Protein AF-A0A2U1XST4-F1 (afdb_monomer)

Nearest PDB structures (foldseek):
  2xz1-assembly1_D  TM=8.689E-01  e=5.976E-03  Spinacia oleracea
  1x3o-assembly1_A  TM=8.546E-01  e=4.963E-03  Thermus thermophilus HB8
  2fvf-assembly1_A  TM=8.354E-01  e=1.110E-02  Spinacia oleracea
  3gzl-assembly1_A  TM=8.640E-01  e=1.821E-02  Plasmodium falciparum
  2fq2-assembly1_A  TM=7.543E-01  e=4.963E-03  Plasmodium falciparum 3D7

Foldseek 3Di:
DPPVQVLPPDVLSVQLLVLLCVLPVVCVVPDFDQAAFPVNVVDDPVSLVSSVVSSCVVLVFDPVVVNSVQDGGPNSVSVVSVVRSVVVVVVD

Solvent-accessible surface area (backbone atoms only — not comparable to full-atom values): 5490 Å² total; per-residue (Å²): 129,89,78,79,55,86,52,81,81,32,70,63,47,54,49,52,51,50,30,42,27,72,75,40,60,88,49,64,86,56,87,83,48,53,82,42,36,49,70,82,69,69,56,50,71,68,53,54,51,51,30,48,52,47,43,22,65,74,65,70,36,70,58,74,82,75,36,78,83,79,43,67,24,52,34,48,46,44,54,49,51,52,51,43,40,58,58,52,65,74,76,110

Radius of gyration: 12.9 Å; Cα contacts (8 Å, |Δi|>4): 77; chains: 1; bounding box: 35×37×28 Å

Sequence (92 aa):
MPDSTPFADSPVWGGIKDCIVKVVPSLRETEFTPDTRFDRLGLASIQVITITFEIEEMFGVGIVDEGLDVFETCGELEVLVRRLAATREVTA

Structure (mmCIF, N/CA/C/O backbone):
data_AF-A0A2U1XST4-F1
#
_entry.id   AF-A0A2U1XST4-F1
#
loop_
_atom_site.group_PDB
_atom_site.id
_atom_site.type_symbol
_atom_site.label_atom_id
_atom_site.label_alt_id
_atom_site.label_comp_id
_atom_site.label_asym_id
_atom_site.label_entity_id
_atom_site.label_seq_id
_atom_site.pdbx_PDB_ins_code
_atom_site.Cartn_x
_atom_site.Cartn_y
_atom_site.Cartn_z
_atom_site.occupancy
_atom_site.B_iso_or_equiv
_atom_site.auth_seq_id
_atom_site.auth_comp_id
_atom_site.auth_asym_id
_atom_site.auth_atom_id
_atom_site.pdbx_PDB_model_num
ATOM 1 N N . MET A 1 1 ? -10.171 -26.578 -7.019 1.00 42.38 1 MET A N 1
ATOM 2 C CA . MET A 1 1 ? -8.805 -26.457 -7.569 1.00 42.38 1 MET A CA 1
ATOM 3 C C . MET A 1 1 ? -8.085 -25.450 -6.693 1.00 42.38 1 MET A C 1
ATOM 5 O O . MET A 1 1 ? -8.735 -24.458 -6.385 1.00 42.38 1 MET A O 1
ATOM 9 N N . PRO A 1 2 ? -6.859 -25.691 -6.200 1.00 45.00 2 PRO A N 1
ATOM 10 C CA . PRO A 1 2 ? -6.119 -24.621 -5.549 1.00 45.00 2 PRO A CA 1
ATOM 11 C C . PRO A 1 2 ? -5.784 -23.608 -6.642 1.00 45.00 2 PRO A C 1
ATOM 13 O O . PRO A 1 2 ? -5.050 -23.915 -7.578 1.00 45.00 2 PRO A O 1
ATOM 16 N N . ASP A 1 3 ? -6.446 -22.461 -6.585 1.00 42.59 3 ASP A N 1
ATOM 17 C CA . ASP A 1 3 ? -6.202 -21.328 -7.460 1.00 42.59 3 ASP A CA 1
ATOM 18 C C . ASP A 1 3 ? -4.790 -20.829 -7.143 1.00 42.59 3 ASP A C 1
ATOM 20 O O . ASP A 1 3 ? -4.562 -20.154 -6.140 1.00 42.59 3 ASP A O 1
ATOM 24 N N . SER A 1 4 ? -3.804 -21.292 -7.915 1.00 48.31 4 SER A N 1
ATOM 25 C CA . SER A 1 4 ? -2.438 -20.778 -7.860 1.00 48.31 4 SER A CA 1
ATOM 26 C C . SER A 1 4 ? -2.473 -19.341 -8.357 1.00 48.31 4 SER A C 1
ATOM 28 O O . SER A 1 4 ? -2.213 -19.063 -9.525 1.00 48.31 4 SER A O 1
ATOM 30 N N . THR A 1 5 ? -2.842 -18.425 -7.468 1.00 54.47 5 THR A N 1
ATOM 31 C CA . THR A 1 5 ? -2.794 -16.998 -7.739 1.00 54.47 5 THR A CA 1
ATOM 32 C C . THR A 1 5 ? -1.318 -16.657 -7.968 1.00 54.47 5 THR A C 1
ATOM 34 O O . THR A 1 5 ? -0.505 -16.887 -7.069 1.00 54.47 5 THR A O 1
ATOM 37 N N . PRO A 1 6 ? -0.929 -16.120 -9.139 1.00 59.16 6 PRO A N 1
ATOM 38 C CA . PRO A 1 6 ? 0.476 -15.877 -9.503 1.00 59.16 6 PRO A CA 1
ATOM 39 C C . PRO A 1 6 ? 1.195 -14.875 -8.580 1.00 59.16 6 PRO A C 1
ATOM 41 O O . PRO A 1 6 ? 2.402 -14.688 -8.681 1.00 59.16 6 PRO A O 1
ATOM 44 N N . PHE A 1 7 ? 0.452 -14.260 -7.661 1.00 60.59 7 PHE A N 1
ATOM 45 C CA . PHE A 1 7 ? 0.921 -13.319 -6.654 1.00 60.59 7 PHE A CA 1
ATOM 46 C C . PHE A 1 7 ? 1.370 -14.004 -5.354 1.00 60.59 7 PHE A C 1
ATOM 48 O O . PHE A 1 7 ? 2.230 -13.476 -4.661 1.00 60.59 7 PHE A O 1
ATOM 55 N N . ALA A 1 8 ? 0.842 -15.188 -5.012 1.00 60.56 8 ALA A N 1
ATOM 56 C CA . ALA A 1 8 ? 1.080 -15.814 -3.706 1.00 60.56 8 ALA A CA 1
ATOM 57 C C . ALA A 1 8 ? 2.555 -16.192 -3.454 1.00 60.56 8 ALA A C 1
ATOM 59 O O . ALA A 1 8 ? 2.984 -16.185 -2.301 1.00 60.56 8 ALA A O 1
ATOM 60 N N . ASP A 1 9 ? 3.318 -16.459 -4.520 1.00 64.38 9 ASP A N 1
ATOM 61 C CA . ASP A 1 9 ? 4.750 -16.807 -4.484 1.00 64.38 9 ASP A CA 1
ATOM 62 C C . ASP A 1 9 ? 5.668 -15.618 -4.856 1.00 64.38 9 ASP A C 1
ATOM 64 O O . ASP A 1 9 ? 6.889 -15.743 -4.902 1.00 64.38 9 ASP A O 1
ATOM 68 N N . SER A 1 10 ? 5.101 -14.436 -5.132 1.00 77.81 10 SER A N 1
ATOM 69 C CA . SER A 1 10 ? 5.881 -13.257 -5.521 1.00 77.81 10 SER A CA 1
ATOM 70 C C . SER A 1 10 ? 6.552 -12.638 -4.284 1.00 77.81 10 SER A C 1
ATOM 72 O O . SER A 1 10 ? 5.857 -12.284 -3.325 1.00 77.81 10 SER A O 1
ATOM 74 N N . PRO A 1 11 ? 7.885 -12.434 -4.278 1.00 82.38 11 PRO A N 1
ATOM 75 C CA . PRO A 1 11 ? 8.567 -11.775 -3.162 1.00 82.38 11 PRO A CA 1
ATOM 76 C C . PRO A 1 11 ? 8.070 -10.335 -2.966 1.00 82.38 11 PRO A C 1
ATOM 78 O O . PRO A 1 11 ? 8.024 -9.844 -1.839 1.00 82.38 11 PRO A O 1
ATOM 81 N N . VAL A 1 12 ? 7.617 -9.689 -4.048 1.00 87.50 12 VAL A N 1
ATOM 82 C CA . VAL A 1 12 ? 7.003 -8.357 -4.002 1.00 87.50 12 VAL A CA 1
ATOM 83 C C . VAL A 1 12 ? 5.673 -8.397 -3.254 1.00 87.50 12 VAL A C 1
ATOM 85 O O . VAL A 1 12 ? 5.439 -7.579 -2.371 1.00 87.50 12 VAL A O 1
ATOM 88 N N . TRP A 1 13 ? 4.833 -9.396 -3.527 1.00 89.00 13 TRP A N 1
ATOM 89 C CA . TRP A 1 13 ? 3.562 -9.577 -2.824 1.00 89.00 13 TRP A CA 1
ATOM 90 C C . TRP A 1 13 ? 3.748 -9.834 -1.325 1.00 89.00 13 TRP A C 1
ATOM 92 O O . TRP A 1 13 ? 3.000 -9.312 -0.496 1.00 89.00 13 TRP A O 1
ATOM 102 N N . GLY A 1 14 ? 4.763 -10.623 -0.961 1.00 88.12 14 GLY A N 1
ATOM 103 C CA . GLY A 1 14 ? 5.157 -10.831 0.432 1.00 88.12 14 GLY A CA 1
ATOM 104 C C . GLY A 1 14 ? 5.526 -9.522 1.131 1.00 88.12 14 GLY A C 1
ATOM 105 O O . GLY A 1 14 ? 4.979 -9.232 2.194 1.00 88.12 14 GLY A O 1
ATOM 106 N N . GLY A 1 15 ? 6.390 -8.715 0.507 1.00 89.88 15 GLY A N 1
ATOM 107 C CA . GLY A 1 15 ? 6.816 -7.427 1.059 1.00 89.88 15 GLY A CA 1
ATOM 108 C C . GLY A 1 15 ? 5.687 -6.400 1.153 1.00 89.88 15 GLY A C 1
ATOM 109 O O . GLY A 1 15 ? 5.533 -5.766 2.190 1.00 89.88 15 GLY A O 1
ATOM 110 N N . ILE A 1 16 ? 4.817 -6.304 0.140 1.00 89.25 16 ILE A N 1
ATOM 111 C CA . ILE A 1 16 ? 3.645 -5.411 0.182 1.00 89.25 16 ILE A CA 1
ATOM 112 C C . ILE A 1 16 ? 2.742 -5.751 1.372 1.00 89.25 16 ILE A C 1
ATOM 114 O O . ILE A 1 16 ? 2.335 -4.854 2.110 1.00 89.25 16 ILE A O 1
ATOM 118 N N . LYS A 1 17 ? 2.453 -7.039 1.604 1.00 89.44 17 LYS A N 1
ATOM 119 C CA . LYS A 1 17 ? 1.664 -7.459 2.773 1.00 89.44 17 LYS A CA 1
ATOM 120 C C . LYS A 1 17 ? 2.348 -7.087 4.085 1.00 89.44 17 LYS A C 1
ATOM 122 O O . LYS A 1 17 ? 1.665 -6.636 4.999 1.00 89.44 17 LYS A O 1
ATOM 127 N N . ASP A 1 18 ? 3.666 -7.249 4.178 1.00 90.75 18 ASP A N 1
ATOM 128 C CA . ASP A 1 18 ? 4.425 -6.868 5.371 1.00 90.75 18 ASP A CA 1
ATOM 129 C C . ASP A 1 18 ? 4.323 -5.357 5.643 1.00 90.75 18 ASP A C 1
ATOM 131 O O . ASP A 1 18 ? 3.961 -4.963 6.750 1.00 90.75 18 ASP A O 1
ATOM 135 N N . CYS A 1 19 ? 4.488 -4.514 4.615 1.00 91.88 19 CYS A N 1
ATOM 136 C CA . CYS A 1 19 ? 4.290 -3.063 4.711 1.00 91.88 19 CYS A CA 1
ATOM 137 C C . CYS A 1 19 ? 2.864 -2.699 5.157 1.00 91.88 19 CYS A C 1
ATOM 139 O O . CYS A 1 19 ? 2.685 -1.873 6.054 1.00 91.88 19 CYS A O 1
ATOM 141 N N . ILE A 1 20 ? 1.836 -3.337 4.581 1.00 90.19 20 ILE A N 1
ATOM 142 C CA . ILE A 1 20 ? 0.437 -3.099 4.969 1.00 90.19 20 ILE A CA 1
ATOM 143 C C . ILE A 1 20 ? 0.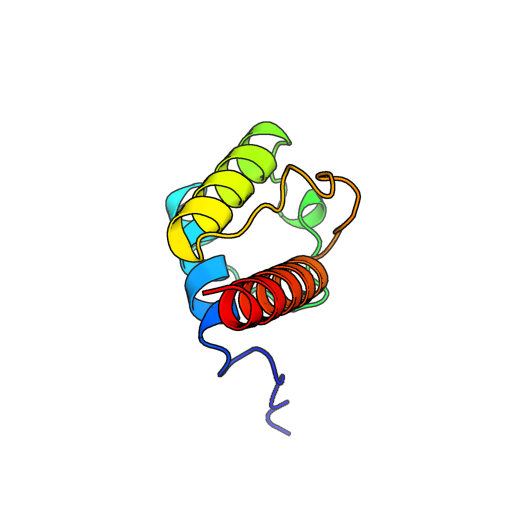218 -3.460 6.440 1.00 90.19 20 ILE A C 1
ATOM 145 O O . ILE A 1 20 ? -0.361 -2.669 7.180 1.00 90.19 20 ILE A O 1
ATOM 149 N N . VAL A 1 21 ? 0.698 -4.622 6.885 1.00 91.62 21 VAL A N 1
ATOM 150 C CA . VAL A 1 21 ? 0.551 -5.079 8.276 1.00 91.62 21 VAL A CA 1
ATOM 151 C C . VAL A 1 21 ? 1.373 -4.225 9.242 1.00 91.62 21 VAL A C 1
ATOM 153 O O . VAL A 1 21 ? 0.946 -4.000 10.373 1.00 91.62 21 VAL A O 1
ATOM 156 N N . LYS A 1 22 ? 2.520 -3.700 8.810 1.00 91.62 22 LYS A N 1
ATOM 157 C CA . LYS A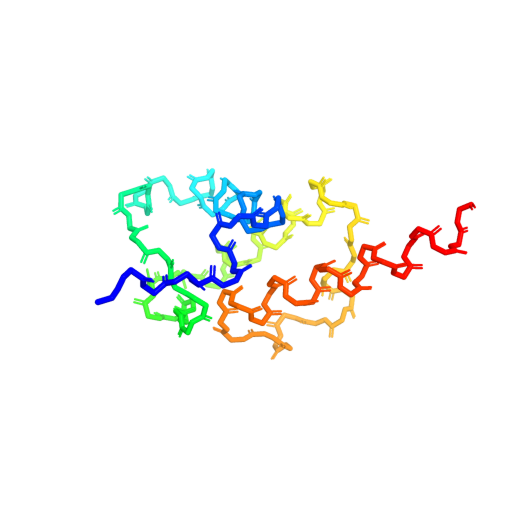 1 22 ? 3.345 -2.791 9.611 1.00 91.62 22 LYS A CA 1
ATOM 158 C C . LYS A 1 22 ? 2.622 -1.474 9.896 1.00 91.62 22 LYS A C 1
ATOM 160 O O . LYS A 1 22 ? 2.647 -1.004 11.031 1.00 91.62 22 LYS A O 1
ATOM 165 N N . VAL A 1 23 ? 1.949 -0.901 8.896 1.00 91.06 23 VAL A N 1
ATOM 166 C CA . VAL A 1 23 ? 1.180 0.348 9.055 1.00 91.06 23 VAL A CA 1
ATOM 167 C C . VAL A 1 23 ? -0.178 0.091 9.710 1.00 91.06 23 VAL A C 1
ATOM 169 O O . VAL A 1 23 ? -0.645 0.886 10.527 1.00 91.06 23 VAL A O 1
ATOM 172 N N . VAL A 1 24 ? -0.822 -1.021 9.359 1.00 90.81 24 VAL A N 1
ATOM 173 C CA . VAL A 1 24 ? -2.181 -1.376 9.777 1.00 90.81 24 VAL A CA 1
ATOM 174 C C . VAL A 1 24 ? -2.194 -2.809 10.320 1.00 90.81 24 VAL A C 1
ATOM 176 O O . VAL A 1 24 ? -2.635 -3.745 9.646 1.00 90.81 24 VAL A O 1
ATOM 179 N N . PRO A 1 25 ? -1.749 -3.007 11.574 1.00 88.88 25 PRO A N 1
ATOM 180 C CA . PRO A 1 25 ? -1.590 -4.339 12.161 1.00 88.88 25 PRO A CA 1
ATOM 181 C C . PRO A 1 25 ? -2.904 -5.109 12.309 1.00 88.88 25 PRO A C 1
ATOM 183 O O . PRO A 1 25 ? -2.887 -6.336 12.399 1.00 88.88 25 PRO A O 1
ATOM 186 N N . SER A 1 26 ? -4.050 -4.423 12.285 1.00 88.31 26 SER A N 1
ATOM 187 C CA . SER A 1 26 ? -5.373 -5.055 12.286 1.00 88.31 26 SER A CA 1
ATOM 188 C C . SER A 1 26 ? -5.670 -5.862 11.021 1.00 88.31 26 SER A C 1
ATOM 190 O O . SER A 1 26 ? -6.566 -6.698 11.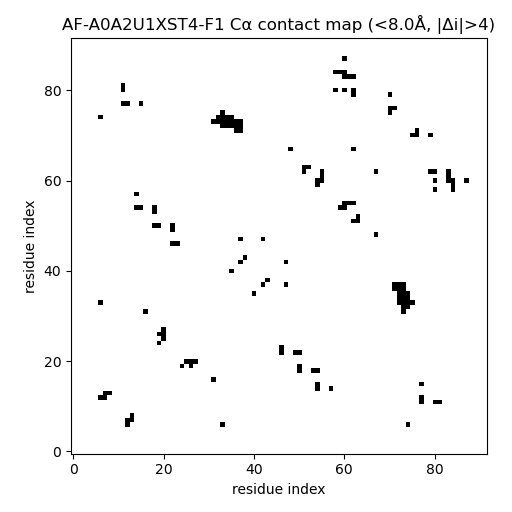053 1.00 88.31 26 SER A O 1
ATOM 192 N N . LEU A 1 27 ? -4.932 -5.652 9.925 1.00 87.62 27 LEU A N 1
ATOM 193 C CA . LEU A 1 27 ? -5.102 -6.410 8.682 1.00 87.62 27 LEU A CA 1
ATOM 194 C C . LEU A 1 27 ? -4.199 -7.651 8.592 1.00 87.62 27 LEU A C 1
ATOM 196 O O . LEU A 1 27 ? -4.137 -8.291 7.548 1.00 87.62 27 LEU A O 1
ATOM 200 N N . ARG A 1 28 ? -3.503 -8.022 9.674 1.00 87.31 28 ARG A N 1
ATOM 201 C CA . ARG A 1 28 ? -2.592 -9.179 9.697 1.00 87.31 28 ARG A CA 1
ATOM 202 C C . ARG A 1 28 ? -3.260 -10.504 9.334 1.00 87.31 28 ARG A C 1
ATOM 204 O O . ARG A 1 28 ? -2.628 -11.349 8.709 1.00 87.31 28 ARG A O 1
ATOM 211 N N . GLU A 1 29 ? -4.500 -10.691 9.765 1.00 84.62 29 GLU A N 1
ATOM 212 C CA . GLU A 1 29 ? -5.287 -11.904 9.508 1.00 84.62 29 GLU A CA 1
ATOM 213 C C . GLU A 1 29 ? -6.186 -11.756 8.271 1.00 84.62 29 GLU A C 1
ATOM 215 O O . GLU A 1 29 ? -6.908 -12.684 7.910 1.00 84.62 29 GLU A O 1
ATOM 220 N N . THR A 1 30 ? -6.142 -10.597 7.608 1.00 84.81 30 THR A N 1
ATOM 221 C CA . THR A 1 30 ? -6.916 -10.333 6.398 1.00 84.81 30 THR A CA 1
ATOM 222 C C . THR A 1 30 ? -6.253 -11.010 5.208 1.00 84.81 30 THR A C 1
ATOM 224 O O . THR A 1 30 ? -5.081 -10.786 4.906 1.00 84.81 30 THR A O 1
ATOM 227 N N . GLU A 1 31 ? -7.025 -11.819 4.489 1.00 80.81 31 GLU A N 1
ATOM 228 C CA . GLU A 1 31 ? -6.583 -12.370 3.217 1.00 80.81 31 GLU A CA 1
ATOM 229 C C . GLU A 1 31 ? -6.677 -11.290 2.131 1.00 80.81 31 GLU A C 1
ATOM 231 O O . GLU A 1 31 ? -7.761 -10.834 1.761 1.00 80.81 31 GLU A O 1
ATOM 236 N N . PHE A 1 32 ? -5.520 -10.853 1.636 1.00 81.81 32 PHE A N 1
ATOM 237 C CA . PHE A 1 32 ? -5.442 -9.938 0.505 1.00 81.81 32 PHE A CA 1
ATOM 238 C C . PHE A 1 32 ? -5.473 -10.724 -0.798 1.00 81.81 32 PHE A C 1
ATOM 240 O O . PHE A 1 32 ? -4.721 -11.683 -0.980 1.00 81.81 32 PHE A O 1
ATOM 247 N N . THR A 1 33 ? -6.298 -10.260 -1.727 1.00 84.44 33 THR A N 1
ATOM 248 C CA . THR A 1 33 ? -6.337 -10.742 -3.106 1.00 84.44 33 THR A CA 1
ATOM 249 C C . THR A 1 33 ? -5.875 -9.617 -4.034 1.00 84.44 33 THR A C 1
ATOM 251 O O . THR A 1 33 ? -5.956 -8.446 -3.656 1.00 84.44 33 THR A O 1
ATOM 254 N N . PRO A 1 34 ? -5.390 -9.916 -5.248 1.00 84.12 34 PRO A N 1
ATOM 255 C CA . PRO A 1 34 ? -5.010 -8.878 -6.208 1.00 84.12 34 PRO A CA 1
ATOM 256 C C . PRO A 1 34 ? -6.165 -7.924 -6.555 1.00 84.12 34 PRO A C 1
ATOM 258 O O . PRO A 1 34 ? -5.906 -6.761 -6.827 1.00 84.12 34 PRO A O 1
ATOM 261 N N . ASP A 1 35 ? -7.419 -8.380 -6.481 1.00 85.94 35 ASP A N 1
ATOM 262 C CA . ASP A 1 35 ? -8.624 -7.569 -6.733 1.00 85.94 35 ASP A CA 1
ATOM 263 C C . ASP A 1 35 ? -9.058 -6.737 -5.504 1.00 85.94 35 ASP A C 1
ATOM 265 O O . ASP A 1 35 ? -9.979 -5.918 -5.558 1.00 85.94 35 ASP A O 1
ATOM 269 N N . THR A 1 36 ? -8.402 -6.929 -4.354 1.00 87.06 36 THR A N 1
ATOM 270 C CA . THR A 1 36 ? -8.725 -6.204 -3.124 1.00 87.06 36 THR A CA 1
ATOM 271 C C . THR A 1 36 ? -8.382 -4.722 -3.283 1.00 87.06 36 THR A C 1
ATOM 273 O O . THR A 1 36 ? -7.221 -4.351 -3.446 1.00 87.06 36 THR A O 1
ATOM 276 N N . ARG A 1 37 ? -9.407 -3.867 -3.190 1.00 87.06 37 ARG A N 1
ATOM 277 C CA . ARG A 1 37 ? -9.270 -2.402 -3.194 1.00 87.06 37 ARG A CA 1
ATOM 278 C C . ARG A 1 37 ? -8.907 -1.866 -1.813 1.00 87.06 37 ARG A C 1
ATOM 280 O O . ARG A 1 37 ? -9.462 -2.326 -0.814 1.00 87.06 37 ARG A O 1
ATOM 287 N N . PHE A 1 38 ? -8.075 -0.828 -1.764 1.00 85.06 38 PHE A N 1
ATOM 288 C CA . PHE A 1 38 ? -7.691 -0.173 -0.505 1.00 85.06 38 PHE A CA 1
ATOM 289 C C . PHE A 1 38 ? -8.879 0.490 0.208 1.00 85.06 38 PHE A C 1
ATOM 291 O O . PHE A 1 38 ? -8.995 0.398 1.428 1.00 85.06 38 PHE A O 1
ATOM 298 N N . ASP A 1 39 ? -9.815 1.060 -0.554 1.00 82.88 39 ASP A N 1
ATOM 299 C CA . ASP A 1 39 ? -11.057 1.641 -0.025 1.00 82.88 39 ASP A CA 1
ATOM 300 C C . ASP A 1 39 ? -11.923 0.597 0.709 1.00 82.88 39 ASP A C 1
ATOM 302 O O . ASP A 1 39 ? -12.419 0.838 1.809 1.00 82.88 39 ASP A O 1
ATOM 306 N N . ARG A 1 40 ? -12.004 -0.631 0.172 1.00 84.06 40 ARG A N 1
ATOM 307 C CA . ARG A 1 40 ? -12.750 -1.738 0.802 1.00 84.06 40 ARG A CA 1
ATOM 308 C C . ARG A 1 40 ? -12.130 -2.228 2.105 1.00 84.06 40 ARG A C 1
ATOM 310 O O . ARG A 1 40 ? -12.834 -2.817 2.921 1.00 84.06 40 ARG A O 1
ATOM 317 N N . LEU A 1 41 ? -10.835 -1.999 2.296 1.00 81.81 41 LEU A N 1
ATOM 318 C CA . LEU A 1 41 ? -10.130 -2.324 3.534 1.00 81.81 41 LEU A CA 1
ATOM 319 C C . LEU A 1 41 ? -10.366 -1.271 4.629 1.00 81.81 41 LEU A C 1
ATOM 321 O O . LEU A 1 41 ? -9.882 -1.445 5.746 1.00 81.81 41 LEU A O 1
ATOM 325 N N . GLY A 1 42 ? -11.100 -0.191 4.329 1.00 83.31 42 GLY A N 1
ATOM 326 C CA . GLY A 1 42 ? -11.331 0.911 5.260 1.00 83.31 42 GLY A CA 1
ATOM 327 C C . GLY A 1 42 ? -10.057 1.693 5.575 1.00 83.31 42 GLY A C 1
ATOM 328 O O . GLY A 1 42 ? -9.960 2.301 6.641 1.00 83.31 42 GLY A O 1
ATOM 329 N N . LEU A 1 43 ? -9.067 1.646 4.677 1.00 85.19 43 LEU A N 1
ATOM 330 C CA . LEU A 1 43 ? -7.806 2.351 4.847 1.00 85.19 43 LEU A CA 1
ATOM 331 C C . LEU A 1 43 ? -8.019 3.845 4.630 1.00 85.19 43 LEU A C 1
ATOM 333 O O . LEU A 1 43 ? -8.482 4.282 3.577 1.00 85.19 43 LEU A O 1
ATOM 337 N N . ALA A 1 44 ? -7.643 4.644 5.624 1.00 86.62 44 ALA A N 1
ATOM 338 C CA . ALA A 1 44 ? -7.630 6.090 5.468 1.00 86.62 44 ALA A CA 1
ATOM 339 C C . ALA A 1 44 ? -6.545 6.500 4.460 1.00 86.62 44 ALA A C 1
ATOM 341 O O . ALA A 1 44 ? -5.483 5.878 4.401 1.00 86.62 44 ALA A O 1
ATOM 342 N N . SER A 1 45 ? -6.748 7.601 3.731 1.00 84.44 45 SER A N 1
ATOM 343 C CA . SER A 1 45 ? -5.778 8.092 2.737 1.00 84.44 45 SER A CA 1
ATOM 344 C C . SER A 1 45 ? -4.370 8.264 3.320 1.00 84.44 45 SER A C 1
ATOM 346 O O . SER A 1 45 ? -3.391 7.935 2.663 1.00 84.44 45 SER A O 1
ATOM 348 N N . ILE A 1 46 ? -4.260 8.695 4.585 1.00 88.81 46 ILE A N 1
ATOM 349 C CA . ILE A 1 46 ? -2.970 8.801 5.283 1.00 88.81 46 ILE A CA 1
ATOM 350 C C . ILE A 1 46 ? -2.277 7.443 5.450 1.00 88.81 46 ILE A C 1
ATOM 352 O O . ILE A 1 46 ? -1.067 7.361 5.289 1.00 88.81 46 ILE A O 1
ATOM 356 N N . GLN A 1 47 ? -3.031 6.372 5.711 1.00 90.06 47 GLN A N 1
ATOM 357 C CA . GLN A 1 47 ? -2.479 5.023 5.827 1.00 90.06 47 GLN A CA 1
ATOM 358 C C . GLN A 1 47 ? -2.008 4.518 4.467 1.00 90.06 47 GLN A C 1
ATOM 360 O O . GLN A 1 47 ? -0.925 3.955 4.391 1.00 90.06 47 GLN A O 1
ATOM 365 N N . VAL A 1 48 ? -2.771 4.765 3.395 1.00 88.31 48 VAL A N 1
ATOM 366 C CA . VAL A 1 48 ? -2.360 4.414 2.024 1.00 88.31 48 VAL A CA 1
ATOM 367 C C . VAL A 1 48 ? -1.055 5.122 1.651 1.00 88.31 48 VAL A C 1
ATOM 369 O O . VAL A 1 48 ? -0.135 4.487 1.138 1.00 88.31 48 VAL A O 1
ATOM 372 N N . ILE A 1 49 ? -0.933 6.410 1.985 1.00 89.75 49 ILE A N 1
ATOM 373 C CA . ILE A 1 49 ? 0.300 7.185 1.796 1.00 89.75 49 ILE A CA 1
ATOM 374 C C . ILE A 1 49 ? 1.463 6.559 2.583 1.00 89.75 49 ILE A C 1
ATOM 376 O O . ILE A 1 49 ? 2.524 6.319 2.016 1.00 89.75 49 ILE A O 1
ATOM 380 N N . THR A 1 50 ? 1.276 6.248 3.871 1.00 91.81 50 THR A N 1
ATOM 381 C CA . THR A 1 50 ? 2.331 5.630 4.694 1.00 91.81 50 THR A CA 1
ATOM 382 C C . THR A 1 50 ? 2.737 4.248 4.181 1.00 91.81 50 THR A C 1
ATOM 384 O O . THR A 1 50 ? 3.925 3.957 4.119 1.00 91.81 50 THR A O 1
ATOM 387 N N . ILE A 1 51 ? 1.777 3.412 3.772 1.00 91.12 51 ILE A N 1
ATOM 388 C CA . ILE A 1 51 ? 2.048 2.103 3.156 1.00 91.12 51 ILE A CA 1
ATOM 389 C C . ILE A 1 51 ? 2.875 2.289 1.885 1.00 91.12 51 ILE A C 1
ATOM 391 O O . ILE A 1 51 ? 3.820 1.541 1.658 1.00 91.12 51 ILE A O 1
ATOM 395 N N . THR A 1 52 ? 2.543 3.297 1.078 1.00 91.19 52 THR A N 1
ATOM 396 C CA . THR A 1 52 ? 3.278 3.593 -0.151 1.00 91.19 52 THR A CA 1
ATOM 397 C C . THR A 1 52 ? 4.732 3.937 0.151 1.00 91.19 52 THR A C 1
ATOM 399 O O . THR A 1 52 ? 5.612 3.306 -0.422 1.00 91.19 52 THR A O 1
ATOM 402 N N . PHE A 1 53 ? 4.993 4.846 1.095 1.00 91.50 53 PHE A N 1
ATOM 403 C CA . PHE A 1 53 ? 6.362 5.186 1.498 1.00 91.50 53 PHE A CA 1
ATOM 404 C C . PHE A 1 53 ? 7.143 3.973 2.017 1.00 91.50 53 PHE A C 1
ATOM 406 O O . PHE A 1 53 ? 8.287 3.764 1.631 1.00 91.50 53 PHE A O 1
ATOM 413 N N . GLU A 1 54 ? 6.515 3.123 2.828 1.00 93.88 54 GLU A N 1
ATOM 414 C CA . GLU A 1 54 ? 7.147 1.896 3.326 1.00 93.88 54 GLU A CA 1
ATOM 415 C C . GLU A 1 54 ? 7.542 0.935 2.191 1.00 93.88 54 GLU A C 1
ATOM 417 O O . GLU A 1 54 ? 8.604 0.314 2.237 1.00 93.88 54 GLU A O 1
ATOM 422 N N . ILE A 1 55 ? 6.714 0.831 1.149 1.00 91.94 55 ILE A N 1
ATOM 423 C CA . ILE A 1 55 ? 7.007 0.024 -0.043 1.00 91.94 55 ILE A CA 1
ATOM 424 C C . ILE A 1 55 ? 8.122 0.677 -0.870 1.00 91.94 55 ILE A C 1
ATOM 426 O O . ILE A 1 55 ? 9.032 -0.018 -1.326 1.00 91.94 55 ILE A O 1
ATOM 430 N N . GLU A 1 56 ? 8.085 1.999 -1.051 1.00 92.06 56 GLU A N 1
ATOM 431 C CA . GLU A 1 56 ? 9.155 2.749 -1.713 1.00 92.06 56 GLU A CA 1
ATOM 432 C C . GLU A 1 56 ? 10.499 2.527 -1.026 1.00 92.06 56 GLU A C 1
ATOM 434 O O . GLU A 1 56 ? 11.482 2.257 -1.706 1.00 92.06 56 GLU A O 1
ATOM 439 N N . GLU A 1 57 ? 10.553 2.567 0.305 1.00 90.81 57 GLU A N 1
ATOM 440 C CA . GLU A 1 57 ? 11.778 2.313 1.064 1.00 90.81 57 GLU A CA 1
ATOM 441 C C . GLU A 1 57 ? 12.218 0.845 0.978 1.00 90.81 57 GLU A C 1
ATOM 443 O O . GLU A 1 57 ? 13.402 0.570 0.770 1.00 90.81 57 GLU A O 1
ATOM 448 N N . MET A 1 58 ? 11.283 -0.106 1.089 1.00 89.94 58 MET A N 1
ATOM 449 C CA . MET A 1 58 ? 11.584 -1.543 1.058 1.00 89.94 58 MET A CA 1
ATOM 450 C C . MET A 1 58 ? 12.138 -1.999 -0.298 1.00 89.94 58 MET A C 1
ATOM 452 O O . MET A 1 58 ? 13.110 -2.754 -0.347 1.00 89.94 58 MET A O 1
ATOM 456 N N . PHE A 1 59 ? 11.520 -1.563 -1.396 1.00 89.12 59 PHE A N 1
ATOM 457 C CA . PHE A 1 59 ? 11.909 -1.958 -2.755 1.00 89.12 59 PHE A CA 1
ATOM 458 C C . PHE A 1 59 ? 12.810 -0.922 -3.437 1.00 89.12 59 PHE A C 1
ATOM 460 O O . PHE A 1 59 ? 13.366 -1.179 -4.507 1.00 89.12 59 PHE A O 1
ATOM 467 N N . GLY A 1 60 ? 12.973 0.252 -2.829 1.00 88.25 60 GLY A N 1
ATOM 468 C CA . GLY A 1 60 ? 13.695 1.377 -3.403 1.00 88.25 60 GLY A CA 1
ATOM 469 C C . GLY A 1 60 ? 13.054 1.885 -4.698 1.00 88.25 60 GLY A C 1
ATOM 470 O O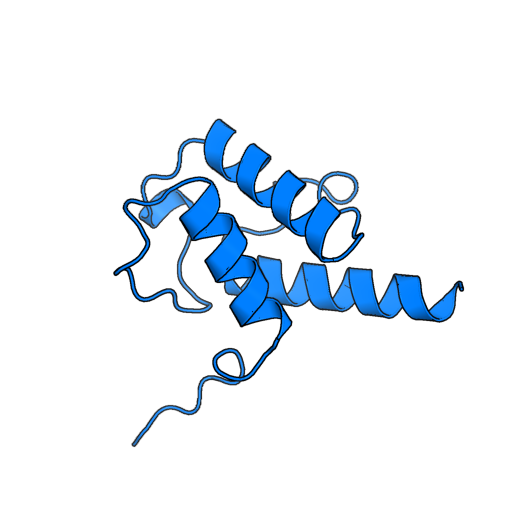 . GLY A 1 60 ? 13.759 2.136 -5.672 1.00 88.25 60 GLY A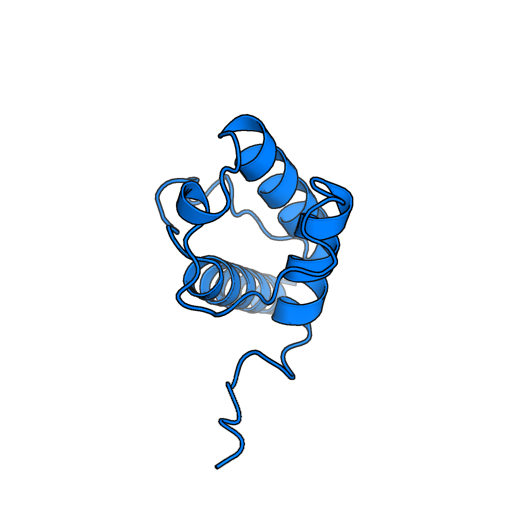 O 1
ATOM 471 N N . VAL A 1 61 ? 11.730 1.975 -4.755 1.00 89.75 61 VAL A N 1
ATOM 472 C CA . VAL A 1 61 ? 10.978 2.446 -5.934 1.00 89.75 61 VAL A CA 1
ATOM 473 C C . VAL A 1 61 ? 10.384 3.833 -5.682 1.00 89.75 61 VAL A C 1
ATOM 475 O O . VAL A 1 61 ? 10.294 4.249 -4.536 1.00 89.75 61 VAL A O 1
ATOM 478 N N . GLY A 1 62 ? 10.002 4.550 -6.743 1.00 87.75 62 GLY A N 1
ATOM 479 C CA . GLY A 1 62 ? 9.332 5.855 -6.660 1.00 87.75 62 GLY A CA 1
ATOM 480 C C . GLY A 1 62 ? 7.873 5.758 -7.106 1.00 87.75 62 GLY A C 1
ATOM 481 O O . GLY A 1 62 ? 7.561 6.064 -8.249 1.00 87.75 62 GLY A O 1
ATOM 482 N N . ILE A 1 63 ? 6.992 5.278 -6.233 1.00 87.69 63 ILE A N 1
ATOM 483 C CA . ILE A 1 63 ? 5.548 5.161 -6.481 1.00 87.69 63 ILE A CA 1
ATOM 484 C C . ILE A 1 63 ? 4.866 6.531 -6.397 1.00 87.69 63 ILE A C 1
ATOM 486 O O . ILE A 1 63 ? 3.988 6.834 -7.200 1.00 87.69 63 ILE A O 1
ATOM 490 N N . VAL A 1 64 ? 5.260 7.371 -5.436 1.00 85.25 64 VAL A N 1
ATOM 491 C CA . VAL A 1 64 ? 4.654 8.695 -5.225 1.00 85.25 64 VAL A CA 1
ATOM 492 C C . VAL A 1 64 ? 4.916 9.616 -6.419 1.00 85.25 64 VAL A C 1
ATOM 494 O O . VAL A 1 64 ? 4.076 10.462 -6.720 1.00 85.25 64 VAL A O 1
ATOM 497 N N . ASP A 1 65 ? 6.033 9.412 -7.122 1.00 83.88 65 ASP A N 1
ATOM 498 C CA . ASP A 1 65 ? 6.399 10.152 -8.336 1.00 83.88 65 ASP A CA 1
ATOM 499 C C . ASP A 1 65 ? 5.441 9.856 -9.508 1.00 83.88 65 ASP A C 1
ATOM 501 O O . ASP A 1 65 ? 5.055 10.765 -10.240 1.00 83.88 65 ASP A O 1
ATOM 505 N N . GLU A 1 66 ? 4.969 8.607 -9.626 1.00 82.69 66 GLU A N 1
ATOM 506 C CA . GLU A 1 66 ? 3.962 8.200 -10.621 1.00 82.69 66 GLU A CA 1
ATOM 507 C C . GLU A 1 66 ? 2.544 8.676 -10.243 1.00 82.69 66 GLU A C 1
ATOM 509 O O . GLU A 1 66 ? 1.687 8.854 -11.110 1.00 82.69 66 GLU A O 1
ATOM 514 N N . GLY A 1 67 ? 2.306 8.921 -8.950 1.00 82.12 67 GLY A N 1
ATOM 515 C CA . GLY A 1 67 ? 1.045 9.397 -8.385 1.00 82.12 67 GLY A CA 1
ATOM 516 C C . GLY A 1 67 ? 0.235 8.297 -7.694 1.00 82.12 67 GLY A C 1
ATOM 517 O O . GLY A 1 67 ? 0.133 7.175 -8.167 1.00 82.12 67 GLY A O 1
ATOM 518 N N . LEU A 1 68 ? -0.404 8.621 -6.566 1.00 82.44 68 LEU A N 1
ATOM 519 C CA . LEU A 1 68 ? -1.163 7.650 -5.754 1.00 82.44 68 LEU A CA 1
ATOM 520 C C . LEU A 1 68 ? -2.520 7.238 -6.351 1.00 82.44 68 LEU A C 1
ATOM 522 O O . LEU A 1 68 ? -3.169 6.342 -5.827 1.00 82.44 68 LEU A O 1
ATOM 526 N N . ASP A 1 69 ? -2.953 7.907 -7.419 1.00 83.12 69 ASP A N 1
ATOM 527 C CA . ASP A 1 69 ? -4.207 7.620 -8.132 1.00 83.12 69 ASP A CA 1
ATOM 528 C C . ASP A 1 69 ? -4.028 6.529 -9.207 1.00 83.12 69 ASP A C 1
ATOM 530 O O . ASP A 1 69 ? -4.997 6.057 -9.790 1.00 83.12 69 ASP A O 1
ATOM 534 N N . VAL A 1 70 ? -2.786 6.101 -9.478 1.00 83.56 70 VAL A N 1
ATOM 535 C CA . VAL A 1 70 ? -2.478 5.136 -10.553 1.00 83.56 70 VAL A CA 1
ATOM 536 C C . VAL A 1 70 ? -2.718 3.675 -10.162 1.00 83.56 70 VAL A C 1
ATOM 538 O O . VAL A 1 70 ? -2.532 2.786 -10.992 1.00 83.56 70 VAL A O 1
ATOM 541 N N . PHE A 1 71 ? -3.092 3.412 -8.909 1.00 87.19 71 PHE A N 1
ATOM 542 C CA . PHE A 1 71 ? -3.433 2.083 -8.414 1.00 87.19 71 PHE A CA 1
ATOM 543 C C . PHE A 1 71 ? -4.654 2.156 -7.495 1.00 87.19 71 PHE A C 1
ATOM 545 O O . PHE A 1 71 ? -4.719 2.971 -6.579 1.00 87.19 71 PHE A O 1
ATOM 552 N N . GLU A 1 72 ? -5.617 1.257 -7.697 1.00 85.69 72 GLU A N 1
ATOM 553 C CA . GLU A 1 72 ? -6.812 1.166 -6.849 1.00 85.69 72 GLU A CA 1
ATOM 554 C C . GLU A 1 72 ? -6.827 -0.123 -6.016 1.00 85.69 72 GLU A C 1
ATOM 556 O O . GLU A 1 72 ? -7.474 -0.203 -4.962 1.00 85.69 72 GLU A O 1
ATOM 561 N N . THR A 1 73 ? -6.108 -1.139 -6.493 1.00 89.31 73 THR A N 1
ATOM 562 C CA . THR A 1 73 ? -6.058 -2.490 -5.935 1.00 89.31 73 THR A CA 1
ATOM 563 C C . THR A 1 73 ? -4.648 -2.906 -5.523 1.00 89.31 73 THR A C 1
ATOM 565 O O . THR A 1 73 ? -3.642 -2.401 -6.028 1.00 89.31 73 THR A O 1
ATOM 568 N N . CYS A 1 74 ? -4.554 -3.878 -4.611 1.00 87.69 74 CYS A N 1
ATOM 569 C CA . CYS A 1 74 ? -3.268 -4.446 -4.204 1.00 87.69 74 CYS A CA 1
ATOM 570 C C . CYS A 1 74 ? -2.504 -5.078 -5.383 1.00 87.69 74 CYS A C 1
ATOM 572 O O . CYS A 1 74 ? -1.275 -5.030 -5.402 1.00 87.69 74 CYS A O 1
ATOM 574 N N . GLY A 1 75 ? -3.207 -5.658 -6.364 1.00 88.00 75 GLY A N 1
ATOM 575 C CA . GLY A 1 75 ? -2.591 -6.235 -7.561 1.00 88.00 75 GLY A CA 1
ATOM 576 C C . GLY A 1 75 ? -1.959 -5.180 -8.469 1.00 88.00 75 GLY A C 1
ATOM 577 O O . GLY A 1 75 ? -0.840 -5.371 -8.936 1.00 88.00 75 GLY A O 1
ATOM 578 N N . GLU A 1 76 ? -2.626 -4.043 -8.673 1.00 89.75 76 GLU A N 1
ATOM 579 C CA . GLU A 1 76 ? -2.059 -2.923 -9.440 1.00 89.75 76 GLU A CA 1
ATOM 580 C C . GLU A 1 76 ? -0.805 -2.356 -8.777 1.00 89.75 76 GLU A C 1
ATOM 582 O O . GLU A 1 76 ? 0.192 -2.107 -9.456 1.00 89.75 76 GLU A O 1
ATOM 587 N N . LEU A 1 77 ? -0.823 -2.228 -7.447 1.00 89.31 77 LEU A N 1
ATOM 588 C CA . LEU A 1 77 ? 0.344 -1.801 -6.683 1.00 89.31 77 LEU A CA 1
ATOM 589 C C . LEU A 1 77 ? 1.520 -2.776 -6.854 1.00 89.31 77 LEU A C 1
ATOM 591 O O . LEU A 1 77 ? 2.649 -2.344 -7.069 1.00 89.31 77 LEU A O 1
ATOM 595 N N . GLU A 1 78 ? 1.273 -4.088 -6.822 1.00 89.69 78 GLU A N 1
ATOM 596 C CA . GLU A 1 78 ? 2.320 -5.093 -7.049 1.00 89.69 78 GLU A CA 1
ATOM 597 C C . GLU A 1 78 ? 2.925 -5.005 -8.452 1.00 89.69 78 GLU A C 1
ATOM 599 O O . GLU A 1 78 ? 4.151 -4.999 -8.603 1.00 89.69 78 GLU A O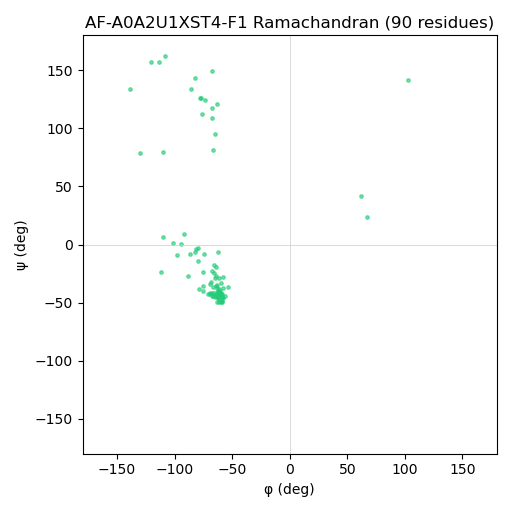 1
ATOM 604 N N . VAL A 1 79 ? 2.082 -4.861 -9.475 1.00 89.81 79 VAL A N 1
ATOM 605 C CA . VAL A 1 79 ? 2.523 -4.691 -10.863 1.00 89.81 79 VAL A CA 1
ATOM 606 C C . VAL A 1 79 ? 3.350 -3.414 -11.022 1.00 89.81 79 VAL A C 1
ATOM 608 O O . VAL A 1 79 ? 4.396 -3.441 -11.677 1.00 89.81 79 VAL A O 1
ATOM 611 N N . LEU A 1 80 ? 2.923 -2.314 -10.398 1.00 89.81 80 LEU A N 1
ATOM 612 C CA . LEU A 1 80 ? 3.640 -1.043 -10.422 1.00 89.81 80 LEU A CA 1
ATOM 613 C C . LEU A 1 80 ? 5.017 -1.165 -9.763 1.00 89.81 80 LEU A C 1
ATOM 615 O O . LEU A 1 80 ? 6.020 -0.806 -10.378 1.00 89.81 80 LEU A O 1
ATOM 619 N N . VAL A 1 81 ? 5.086 -1.741 -8.559 1.00 90.19 81 VAL A N 1
ATOM 620 C CA . VAL A 1 81 ? 6.350 -1.961 -7.839 1.00 90.19 81 VAL A CA 1
ATOM 621 C C . VAL A 1 81 ? 7.296 -2.823 -8.666 1.00 90.19 81 VAL A C 1
ATOM 623 O O . VAL A 1 81 ? 8.462 -2.468 -8.822 1.00 90.19 81 VAL A O 1
ATOM 626 N N . ARG A 1 82 ? 6.806 -3.917 -9.262 1.00 88.75 82 ARG A N 1
ATOM 627 C CA . ARG A 1 82 ? 7.620 -4.768 -10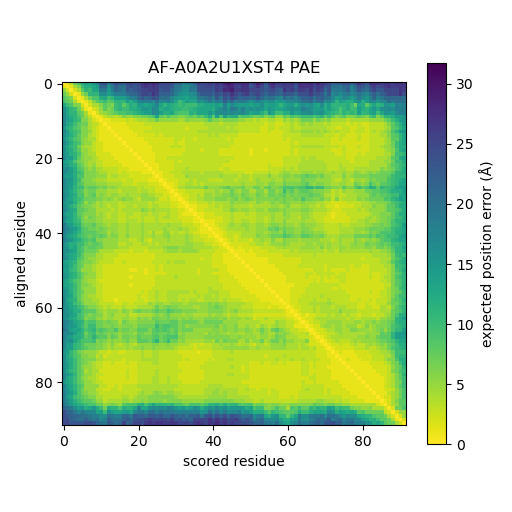.145 1.00 88.75 82 ARG A CA 1
ATOM 628 C C . ARG A 1 82 ? 8.143 -4.012 -11.356 1.00 88.75 82 ARG A C 1
ATOM 630 O O . ARG A 1 82 ? 9.303 -4.183 -11.722 1.00 88.75 82 ARG A O 1
ATOM 637 N N . ARG A 1 83 ? 7.307 -3.179 -11.977 1.00 88.12 83 ARG A N 1
ATOM 638 C CA . ARG A 1 83 ? 7.695 -2.366 -13.135 1.00 88.12 83 ARG A CA 1
ATOM 639 C C . ARG A 1 83 ? 8.775 -1.349 -12.766 1.00 88.12 83 ARG A C 1
ATOM 641 O O . ARG A 1 83 ? 9.752 -1.210 -13.503 1.00 88.12 83 ARG A O 1
ATOM 648 N N . LEU A 1 84 ? 8.620 -0.669 -11.632 1.00 88.56 84 LEU A N 1
ATOM 649 C CA . LEU A 1 84 ? 9.587 0.311 -11.137 1.00 88.56 84 LEU A CA 1
ATOM 650 C C . LEU A 1 84 ? 10.901 -0.360 -10.722 1.00 88.56 84 LEU A C 1
ATOM 652 O O . LEU A 1 84 ? 11.968 0.103 -11.122 1.00 88.56 84 LEU A O 1
ATOM 656 N N . ALA A 1 85 ? 10.832 -1.485 -10.008 1.00 86.06 85 ALA A N 1
ATOM 657 C CA . ALA A 1 85 ? 12.002 -2.267 -9.618 1.00 86.06 85 ALA A CA 1
ATOM 658 C C . ALA A 1 85 ? 12.795 -2.741 -10.848 1.00 86.06 85 ALA A C 1
ATOM 660 O O . ALA A 1 85 ? 13.993 -2.482 -10.940 1.00 86.06 85 ALA A O 1
ATOM 661 N N . ALA A 1 86 ? 12.115 -3.313 -11.848 1.00 84.56 86 ALA A N 1
ATOM 662 C CA . ALA A 1 86 ? 12.750 -3.749 -13.092 1.00 84.56 86 ALA A CA 1
ATOM 663 C C . ALA A 1 86 ? 13.371 -2.585 -13.887 1.00 84.56 86 ALA A C 1
ATOM 665 O O . ALA A 1 86 ? 14.417 -2.745 -14.509 1.00 84.56 86 ALA A O 1
ATOM 666 N N . THR A 1 87 ? 12.752 -1.400 -13.865 1.00 81.31 87 THR A N 1
ATOM 667 C CA . THR A 1 87 ? 13.290 -0.203 -14.539 1.00 81.31 87 THR A CA 1
ATOM 668 C C . THR A 1 87 ? 14.555 0.310 -13.846 1.00 81.31 87 THR A C 1
ATOM 670 O O . THR A 1 87 ? 15.488 0.776 -14.504 1.00 81.31 87 THR A O 1
ATOM 673 N N . ARG A 1 88 ? 14.617 0.178 -12.518 1.00 71.00 88 ARG A N 1
ATOM 674 C CA . ARG A 1 88 ? 15.742 0.628 -11.695 1.00 71.00 88 ARG A CA 1
ATOM 675 C C . ARG A 1 88 ? 16.962 -0.291 -11.801 1.00 71.00 88 ARG A C 1
ATOM 677 O O . ARG A 1 88 ? 18.082 0.205 -11.833 1.00 71.00 88 ARG A O 1
ATOM 684 N N . GLU A 1 89 ? 16.763 -1.603 -11.936 1.00 59.00 89 GLU A N 1
ATOM 685 C CA . GLU A 1 89 ? 17.864 -2.561 -12.151 1.00 59.00 89 GLU A CA 1
ATOM 686 C C . GLU A 1 89 ? 18.583 -2.365 -13.498 1.00 59.00 89 GLU A C 1
ATOM 688 O O . GLU A 1 89 ? 19.754 -2.707 -13.624 1.00 59.00 89 GLU A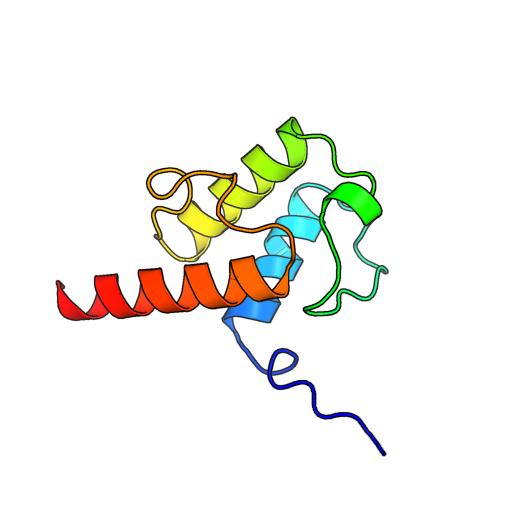 O 1
ATOM 693 N N . VAL A 1 90 ? 17.924 -1.777 -14.503 1.00 53.38 90 VAL A N 1
ATOM 694 C CA . VAL A 1 90 ? 18.522 -1.535 -15.833 1.00 53.38 90 VAL A CA 1
ATOM 695 C C . VAL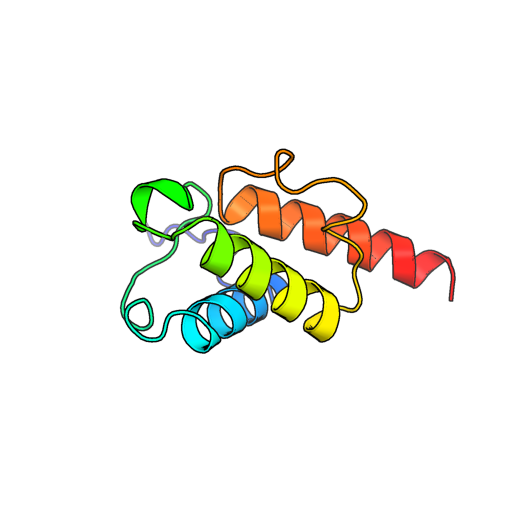 A 1 90 ? 19.430 -0.297 -15.855 1.00 53.38 90 VAL A C 1
ATOM 697 O O . VAL A 1 90 ? 20.201 -0.113 -16.794 1.00 53.38 90 VAL A O 1
ATOM 700 N N . THR A 1 91 ? 19.359 0.559 -14.833 1.00 45.94 91 THR A N 1
ATOM 701 C CA . THR A 1 91 ? 20.116 1.821 -14.767 1.00 45.94 91 THR A CA 1
ATOM 702 C C . THR A 1 91 ? 21.236 1.841 -13.719 1.00 45.94 91 THR A C 1
ATOM 704 O O . THR A 1 91 ? 21.860 2.890 -13.549 1.00 45.94 91 THR A O 1
ATOM 707 N N . ALA A 1 92 ? 21.520 0.710 -13.060 1.00 42.31 92 ALA A N 1
ATOM 708 C CA . ALA A 1 92 ? 22.615 0.558 -12.092 1.00 42.31 92 ALA A CA 1
ATOM 709 C C . ALA A 1 92 ? 23.919 0.034 -12.721 1.00 42.31 92 ALA A C 1
ATOM 711 O O . ALA A 1 92 ? 23.851 -0.870 -13.585 1.00 42.31 92 ALA A O 1
#

Secondary structure (DSSP, 8-state):
-----TTTT-HHHHHHHHHHHHH-GGGTT----TT-BTGGGT--HHHHHHHHHHHHHHHT--HHHH-TTS-SBHHHHHHHHHHHHHHHHTT-

Mean predicted aligned error: 6.34 Å

pLDDT: mean 82.25, std 13.03, range [42.31, 93.88]